Protein AF-A0A939Z145-F1 (afdb_monomer_lite)

Foldseek 3Di:
DKDWDDDPLFTKMKDKDFAQAQAKDKDKAFQVVVVHAAWWFKAWPVVRDGPDIDGGIDIDIDHHGDMIMIIIGHDDPDDPPPPDPPVPPPDDD

Secondary structure (DSSP, 8-state):
-EEEEE-SS-EEEEEEEEE-SSS-EEEEEEHHHHT--S-EEEEETTTTEEEEEESSEEEEEE-TTEEEEEEEEE--SS---------------

pLDDT: mean 83.1, std 17.87, range [37.0, 97.06]

Radius of gyration: 13.62 Å; chains: 1; bounding box: 35×28×38 Å

Structure (mmCIF, N/CA/C/O backbone):
data_AF-A0A939Z145-F1
#
_entry.id   AF-A0A939Z145-F1
#
loop_
_atom_site.group_PDB
_atom_site.id
_atom_site.type_symbol
_atom_site.label_atom_id
_atom_site.label_alt_id
_atom_site.label_comp_id
_atom_site.label_asym_id
_atom_site.label_entity_id
_atom_site.label_seq_id
_atom_site.pdbx_PDB_ins_code
_atom_site.Cartn_x
_atom_site.Cartn_y
_atom_site.Cartn_z
_atom_site.occupancy
_atom_site.B_iso_or_equiv
_atom_site.auth_seq_id
_atom_site.auth_comp_id
_atom_site.auth_asym_id
_atom_site.auth_atom_id
_atom_s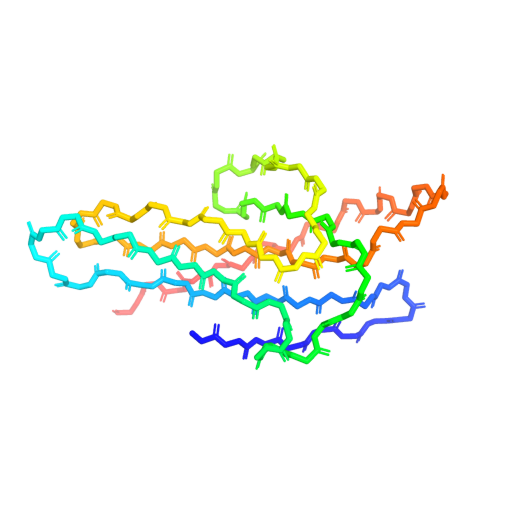ite.pdbx_PDB_model_num
ATOM 1 N N . MET A 1 1 ? -11.197 -0.923 -0.860 1.00 81.75 1 MET A N 1
ATOM 2 C CA . MET A 1 1 ? -11.470 -0.453 -2.243 1.00 81.75 1 MET A CA 1
ATOM 3 C C . MET A 1 1 ? -10.165 -0.467 -3.031 1.00 81.75 1 MET A C 1
ATOM 5 O O . MET A 1 1 ? -9.131 -0.225 -2.422 1.00 81.75 1 MET A O 1
ATOM 9 N N . LYS A 1 2 ? -10.181 -0.758 -4.340 1.00 83.44 2 LYS A N 1
ATOM 10 C CA . LYS A 1 2 ? -8.989 -0.656 -5.203 1.00 83.44 2 LYS A CA 1
ATOM 11 C C . LYS A 1 2 ? -9.289 0.160 -6.457 1.00 83.44 2 LYS A C 1
ATOM 13 O O . LYS A 1 2 ? -10.379 0.027 -7.007 1.00 83.44 2 LYS A O 1
ATOM 18 N N . LEU A 1 3 ? -8.326 0.960 -6.900 1.00 85.56 3 LEU A N 1
ATOM 19 C CA . LEU A 1 3 ? -8.399 1.767 -8.113 1.00 85.56 3 LEU A CA 1
ATOM 20 C C . LEU A 1 3 ? -7.078 1.627 -8.888 1.00 85.56 3 LEU A C 1
ATOM 22 O O . LEU A 1 3 ? -6.048 2.103 -8.407 1.00 85.56 3 LEU A O 1
ATOM 26 N N . PRO A 1 4 ? -7.066 0.956 -10.052 1.00 80.75 4 PRO A N 1
ATOM 27 C CA . PRO A 1 4 ? -5.902 0.971 -10.929 1.00 80.75 4 PRO A CA 1
ATOM 28 C C . PRO A 1 4 ? -5.780 2.343 -11.601 1.00 80.75 4 PRO A C 1
ATOM 30 O O . PRO A 1 4 ? -6.772 2.881 -12.093 1.00 80.75 4 PRO A O 1
ATOM 33 N N . VAL A 1 5 ? -4.568 2.890 -11.652 1.00 82.06 5 VAL A N 1
ATOM 34 C CA . VAL A 1 5 ? -4.261 4.144 -12.343 1.00 82.06 5 VAL A CA 1
ATOM 35 C C . VAL A 1 5 ? -3.156 3.888 -13.356 1.00 82.06 5 VAL A C 1
ATOM 37 O O . VAL A 1 5 ? -2.089 3.379 -13.020 1.00 82.06 5 VAL A O 1
ATOM 40 N N . LYS A 1 6 ? -3.432 4.245 -14.611 1.00 78.69 6 LYS A N 1
ATOM 41 C CA . LYS A 1 6 ? -2.487 4.133 -15.720 1.00 78.69 6 LYS A CA 1
ATOM 42 C C . LYS A 1 6 ? -2.316 5.490 -16.370 1.00 78.69 6 LYS A C 1
ATOM 44 O O . LYS A 1 6 ? -3.289 6.071 -16.846 1.00 78.69 6 LYS A O 1
ATOM 49 N N . THR A 1 7 ? -1.085 5.969 -16.402 1.00 73.50 7 THR A N 1
ATOM 50 C CA . THR A 1 7 ? -0.670 7.154 -17.149 1.00 73.50 7 THR A CA 1
ATOM 51 C C . THR A 1 7 ? 0.396 6.748 -18.168 1.00 73.50 7 THR A C 1
ATOM 53 O O . THR A 1 7 ? 0.878 5.617 -18.160 1.00 73.50 7 THR A O 1
ATOM 56 N N . GLU A 1 8 ? 0.787 7.652 -19.069 1.00 64.69 8 GLU A N 1
ATOM 57 C CA . GLU A 1 8 ? 1.872 7.375 -20.033 1.00 64.69 8 GLU A CA 1
ATOM 58 C C . GLU A 1 8 ? 3.227 7.103 -19.353 1.00 64.69 8 GLU A C 1
ATOM 60 O O . GLU A 1 8 ? 4.147 6.569 -19.968 1.00 64.69 8 GLU A O 1
ATOM 65 N N . TRP A 1 9 ? 3.348 7.470 -18.080 1.00 62.47 9 TRP A N 1
ATOM 66 C CA . TRP A 1 9 ? 4.594 7.548 -17.334 1.00 62.47 9 TRP A CA 1
ATOM 67 C C . TRP A 1 9 ? 4.582 6.696 -16.060 1.00 62.47 9 TRP A C 1
ATOM 69 O O . TRP A 1 9 ? 5.651 6.446 -15.507 1.00 62.47 9 TRP A O 1
ATOM 79 N N . ASP A 1 10 ? 3.423 6.185 -15.624 1.00 69.50 10 ASP A N 1
ATOM 80 C CA . ASP A 1 10 ? 3.347 5.238 -14.514 1.00 69.50 10 ASP A CA 1
ATOM 81 C C . ASP A 1 10 ? 2.129 4.290 -14.570 1.00 69.50 10 ASP A C 1
ATOM 83 O O . ASP A 1 10 ? 1.080 4.606 -15.130 1.00 69.50 10 ASP A O 1
ATOM 87 N N . ASP A 1 11 ? 2.276 3.109 -13.966 1.00 83.00 11 ASP A N 1
ATOM 88 C CA . ASP A 1 11 ? 1.206 2.119 -13.775 1.00 83.00 11 ASP A CA 1
ATOM 89 C C . ASP A 1 11 ? 1.242 1.662 -12.314 1.00 83.00 11 ASP A C 1
ATOM 91 O O . ASP A 1 11 ? 2.201 1.018 -11.872 1.00 83.00 11 ASP A O 1
ATOM 95 N N . TYR A 1 12 ? 0.217 2.041 -11.553 1.00 88.62 12 TYR A N 1
ATOM 96 C CA . TYR A 1 12 ? 0.131 1.756 -10.127 1.00 88.62 12 TYR A CA 1
ATOM 97 C C . TYR A 1 12 ? -1.307 1.515 -9.682 1.00 88.62 12 TYR A C 1
ATOM 99 O O . TYR A 1 12 ? -2.283 1.834 -10.359 1.00 88.62 12 TYR A O 1
ATOM 107 N N . MET A 1 13 ? -1.448 0.937 -8.496 1.00 91.38 13 MET A N 1
ATOM 108 C CA . MET A 1 13 ? -2.736 0.657 -7.883 1.00 91.38 13 MET A CA 1
ATOM 109 C C . MET A 1 13 ? -2.872 1.420 -6.576 1.00 91.38 13 MET A C 1
ATOM 111 O O . MET A 1 13 ? -2.016 1.323 -5.701 1.00 91.38 13 MET A O 1
ATOM 115 N N . LEU A 1 14 ? -3.977 2.142 -6.431 1.00 93.25 14 LEU A N 1
ATOM 116 C CA . LEU A 1 14 ? -4.392 2.717 -5.161 1.00 93.25 14 LEU A CA 1
ATOM 117 C C . LEU A 1 14 ? -5.286 1.724 -4.424 1.00 93.25 14 LEU A C 1
ATOM 119 O O . LEU A 1 14 ? -6.259 1.213 -4.984 1.00 93.25 14 LEU A O 1
ATOM 123 N N . VAL A 1 15 ? -4.969 1.454 -3.162 1.00 94.25 15 VAL A N 1
ATOM 124 C CA . VAL A 1 15 ? -5.736 0.555 -2.297 1.00 94.25 15 VAL A CA 1
ATOM 125 C C . VAL A 1 15 ? -6.104 1.290 -1.023 1.00 94.25 15 VAL A C 1
ATOM 127 O O . VAL A 1 15 ? -5.240 1.616 -0.215 1.00 94.25 15 VAL A O 1
ATOM 130 N N . ALA A 1 16 ? -7.399 1.529 -0.841 1.00 93.69 16 ALA A N 1
ATOM 131 C CA . ALA A 1 16 ? -7.928 2.095 0.388 1.00 93.69 16 ALA A CA 1
ATOM 132 C C . ALA A 1 16 ? -8.405 0.971 1.316 1.00 93.69 16 ALA A C 1
ATOM 134 O O . ALA A 1 16 ? -9.256 0.153 0.929 1.00 93.69 16 ALA A O 1
ATOM 135 N N . ALA A 1 17 ? -7.846 0.944 2.523 1.00 92.88 17 ALA A N 1
ATOM 136 C CA . ALA A 1 17 ? -8.209 0.045 3.607 1.00 92.88 17 ALA A CA 1
ATOM 137 C C . ALA A 1 17 ? -8.901 0.858 4.708 1.00 92.88 17 ALA A C 1
ATOM 139 O O . ALA A 1 17 ? -8.404 1.909 5.108 1.00 92.88 17 ALA A O 1
ATOM 140 N N . TYR A 1 18 ? -10.053 0.379 5.171 1.00 92.56 18 TYR A N 1
ATOM 141 C CA . TYR A 1 18 ? -10.901 1.076 6.134 1.00 92.56 18 TYR A CA 1
ATOM 142 C C . TYR A 1 18 ? -11.147 0.168 7.329 1.00 92.56 18 TYR A C 1
ATOM 144 O O . TYR A 1 18 ? -11.404 -1.023 7.152 1.00 92.56 18 TYR A O 1
ATOM 152 N N . ASN A 1 19 ? -11.101 0.750 8.517 1.00 94.50 19 ASN A N 1
ATOM 153 C CA . ASN A 1 19 ? -11.570 0.156 9.749 1.00 94.50 19 ASN A CA 1
ATOM 154 C C . ASN A 1 19 ? -12.635 1.085 10.331 1.00 94.50 19 ASN A C 1
ATOM 156 O O . ASN A 1 19 ? -12.313 2.168 10.805 1.00 94.50 19 ASN A O 1
ATOM 160 N N . MET A 1 20 ? -13.900 0.682 10.244 1.00 92.75 20 MET A N 1
ATOM 161 C CA . MET A 1 20 ? -15.024 1.427 10.826 1.00 92.75 20 MET A CA 1
ATOM 162 C C . MET A 1 20 ? -15.409 0.897 12.211 1.00 92.75 20 MET A C 1
ATOM 164 O 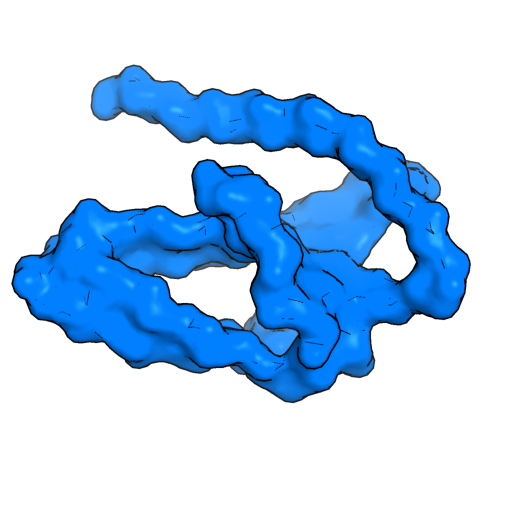O . MET A 1 20 ? -16.349 1.401 12.817 1.00 92.75 20 MET A O 1
ATOM 168 N N . ASP A 1 21 ? -14.700 -0.120 12.704 1.0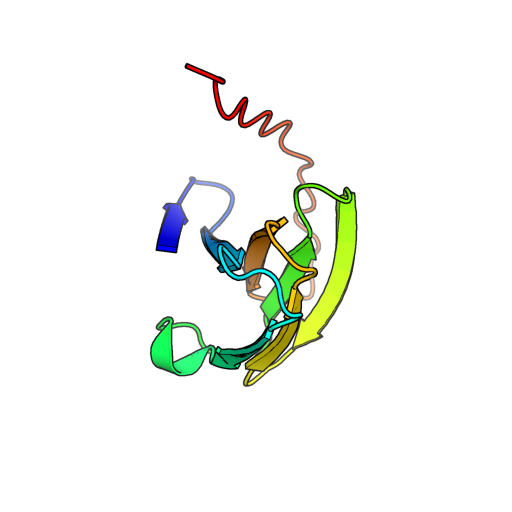0 94.31 21 ASP A N 1
ATOM 169 C CA . ASP A 1 21 ? -14.941 -0.698 14.015 1.00 94.31 21 ASP A CA 1
ATOM 170 C C . ASP A 1 21 ? -14.189 0.081 15.104 1.00 94.31 21 ASP A C 1
ATOM 172 O O . ASP A 1 21 ? -13.193 0.768 14.858 1.00 94.31 21 ASP A O 1
ATOM 176 N N . GLN A 1 22 ? -14.645 -0.080 16.348 1.00 94.88 22 GLN A N 1
ATOM 177 C CA . GLN A 1 22 ? -14.019 0.522 17.535 1.00 94.88 22 GLN A CA 1
ATOM 178 C C . GLN A 1 22 ? -12.786 -0.254 18.031 1.00 94.88 22 GLN A C 1
ATOM 180 O O . GLN A 1 22 ? -12.176 0.105 19.038 1.00 94.88 22 GLN A O 1
ATOM 185 N N . THR A 1 23 ? -12.401 -1.324 17.338 1.00 95.88 23 THR A N 1
ATOM 186 C CA . THR A 1 23 ? -11.237 -2.152 17.668 1.00 95.88 23 THR A CA 1
ATOM 187 C C . THR A 1 23 ? -10.213 -2.114 16.542 1.00 95.88 23 THR A C 1
ATOM 189 O O . THR A 1 23 ? -10.610 -2.012 15.382 1.00 95.88 23 THR A O 1
ATOM 192 N N . PRO A 1 24 ? -8.904 -2.222 16.838 1.00 95.94 24 PRO A N 1
ATOM 193 C CA . PRO A 1 24 ? -7.887 -2.329 15.801 1.00 95.94 24 PRO A CA 1
ATOM 194 C C . PRO A 1 24 ? -8.159 -3.510 14.870 1.00 95.94 24 PRO A C 1
ATOM 196 O O . PRO A 1 24 ? -8.660 -4.550 15.304 1.00 95.94 24 PRO A O 1
ATOM 199 N N . TYR A 1 25 ? -7.792 -3.347 13.604 1.00 95.69 25 TYR A N 1
ATOM 200 C CA . TYR A 1 25 ? -7.967 -4.373 12.589 1.00 95.69 25 TYR A CA 1
ATOM 201 C C . TYR A 1 25 ? -6.667 -4.595 11.821 1.00 95.69 25 TYR A C 1
ATOM 203 O O . TYR A 1 25 ? -6.133 -3.683 11.184 1.00 95.69 25 TYR A O 1
ATOM 211 N N . ASP A 1 26 ? -6.177 -5.831 11.880 1.00 95.94 26 ASP A N 1
ATOM 212 C CA . ASP A 1 26 ? -5.050 -6.293 11.084 1.00 95.94 26 ASP A CA 1
ATOM 213 C C . ASP A 1 26 ? -5.564 -7.002 9.836 1.00 95.94 26 ASP A C 1
ATOM 215 O O . ASP A 1 26 ? -6.355 -7.947 9.906 1.00 95.94 26 ASP A O 1
ATOM 219 N N . LEU A 1 27 ? -5.073 -6.571 8.678 1.00 94.56 27 LEU A N 1
ATOM 220 C CA . LEU A 1 27 ? -5.323 -7.249 7.417 1.00 94.56 27 LEU A CA 1
ATOM 221 C C . LEU A 1 27 ? -4.034 -7.438 6.625 1.00 94.56 27 LEU A C 1
ATOM 223 O O . LEU A 1 27 ? -3.013 -6.796 6.855 1.00 94.56 27 LEU A O 1
ATOM 227 N N . THR A 1 28 ? -4.102 -8.325 5.641 1.00 96.50 28 THR A N 1
ATOM 228 C CA . THR A 1 28 ? -3.017 -8.547 4.687 1.00 96.50 28 THR A CA 1
ATOM 229 C C . THR A 1 28 ? -3.496 -8.156 3.299 1.00 96.50 28 THR A C 1
ATOM 231 O O . THR A 1 28 ? -4.483 -8.702 2.800 1.00 96.50 28 THR A O 1
ATOM 234 N N . LEU A 1 29 ? -2.795 -7.217 2.662 1.00 95.56 29 LEU A N 1
ATOM 235 C CA . LEU A 1 29 ? -2.990 -6.924 1.248 1.00 95.56 29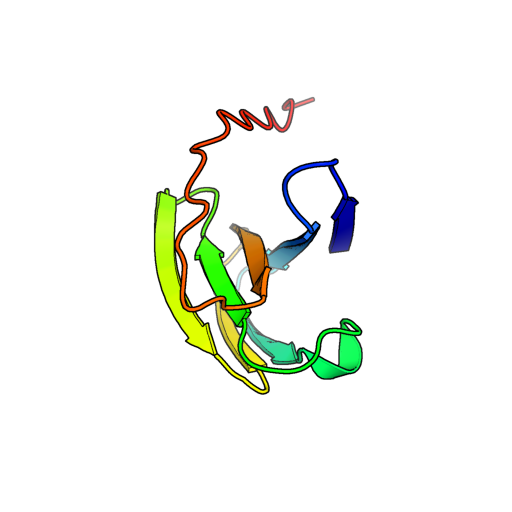 LEU A CA 1
ATOM 236 C C . LEU A 1 29 ? -2.298 -8.008 0.429 1.00 95.56 29 LEU A C 1
ATOM 238 O O . LEU A 1 29 ? -1.087 -7.979 0.248 1.00 95.56 29 LEU A O 1
ATOM 242 N N . ASP A 1 30 ? -3.078 -8.973 -0.040 1.00 95.75 30 ASP A N 1
ATOM 243 C CA . ASP A 1 30 ? -2.632 -10.046 -0.928 1.00 95.75 30 ASP A CA 1
ATOM 244 C C . ASP A 1 30 ? -2.545 -9.528 -2.370 1.00 95.75 30 ASP A C 1
ATOM 246 O O . ASP A 1 30 ? -3.554 -9.150 -2.975 1.00 95.75 30 ASP A O 1
ATOM 250 N N . PHE A 1 31 ? -1.336 -9.486 -2.924 1.00 94.88 31 PHE A N 1
ATOM 251 C CA . PHE A 1 31 ? -1.095 -8.904 -4.243 1.00 94.88 31 PHE A CA 1
ATOM 252 C C . PHE A 1 31 ? -1.682 -9.759 -5.365 1.00 94.88 31 PHE A C 1
ATOM 254 O O . PHE A 1 31 ? -2.229 -9.210 -6.324 1.00 94.88 31 PHE A O 1
ATOM 261 N N . GLY A 1 32 ? -1.699 -11.084 -5.203 1.00 93.94 32 GLY A N 1
ATOM 262 C CA . GLY A 1 32 ? -2.342 -11.996 -6.145 1.00 93.94 32 GLY A CA 1
ATOM 263 C C . GLY A 1 32 ? -3.843 -11.728 -6.266 1.00 93.94 32 GLY A C 1
ATOM 264 O O . GLY A 1 32 ? -4.361 -11.594 -7.375 1.00 93.94 32 GLY A O 1
ATOM 265 N N . LYS A 1 33 ? -4.542 -11.534 -5.139 1.00 93.25 33 LYS A N 1
ATOM 266 C CA . LYS A 1 33 ? -5.974 -11.157 -5.124 1.00 93.25 33 LYS A CA 1
ATOM 267 C C . LYS A 1 33 ? -6.234 -9.771 -5.715 1.00 93.25 33 LYS A C 1
ATOM 269 O O . LYS A 1 33 ? -7.327 -9.488 -6.218 1.00 93.25 33 LYS A O 1
ATOM 274 N N . LEU A 1 34 ? -5.243 -8.885 -5.664 1.00 91.38 34 LEU A N 1
ATOM 275 C CA . LEU A 1 34 ? -5.319 -7.570 -6.290 1.00 91.38 34 LEU A CA 1
ATOM 276 C C . LEU A 1 34 ? -5.070 -7.619 -7.805 1.00 91.38 34 LEU A C 1
ATOM 278 O O . LEU A 1 34 ? -5.530 -6.706 -8.496 1.00 91.38 34 LEU A O 1
ATOM 282 N N . GLY A 1 35 ? -4.480 -8.700 -8.324 1.00 92.75 35 GLY A N 1
ATOM 283 C CA . GLY A 1 35 ? -4.063 -8.841 -9.723 1.00 92.75 35 GLY A CA 1
ATOM 284 C C . GLY A 1 35 ? -2.667 -8.270 -9.993 1.00 92.75 35 GLY A C 1
ATOM 285 O O . GLY A 1 35 ? -2.343 -7.954 -11.134 1.00 92.75 35 GLY A O 1
ATOM 286 N N . LEU A 1 36 ? -1.865 -8.099 -8.941 1.00 91.94 36 LEU A N 1
ATOM 287 C CA . LEU A 1 36 ? -0.483 -7.636 -8.991 1.00 91.94 36 LEU A CA 1
ATOM 288 C C . LEU A 1 36 ? 0.472 -8.832 -8.998 1.00 91.94 36 LEU A C 1
ATOM 290 O O . LEU A 1 36 ? 0.194 -9.872 -8.400 1.00 91.94 36 LEU A O 1
ATOM 294 N N . CYS A 1 37 ? 1.611 -8.681 -9.670 1.00 90.12 37 CYS A N 1
ATOM 295 C CA . CYS A 1 37 ? 2.636 -9.714 -9.742 1.00 90.12 37 CYS A CA 1
ATOM 296 C C . CYS A 1 37 ? 4.050 -9.128 -9.671 1.00 90.12 37 CYS A C 1
ATOM 298 O O . CYS A 1 37 ? 4.323 -8.039 -10.184 1.00 90.12 37 CYS A O 1
ATOM 300 N N . GLY A 1 38 ? 4.956 -9.892 -9.057 1.00 90.62 38 GLY A N 1
ATOM 301 C CA . GLY A 1 38 ? 6.329 -9.466 -8.799 1.00 90.62 38 GLY A CA 1
ATOM 302 C C . GLY A 1 38 ? 6.425 -8.423 -7.688 1.00 90.62 38 GLY A C 1
ATOM 303 O O . GLY A 1 38 ? 5.441 -8.104 -7.025 1.00 90.62 38 GLY A O 1
ATOM 304 N N . ASP A 1 39 ? 7.625 -7.889 -7.510 1.00 94.31 39 ASP A N 1
ATOM 305 C CA . ASP A 1 39 ? 7.932 -6.950 -6.438 1.00 94.31 39 ASP A CA 1
ATOM 306 C C . ASP A 1 39 ? 7.163 -5.633 -6.611 1.00 94.31 39 ASP A C 1
ATOM 308 O O . ASP A 1 39 ? 7.177 -5.016 -7.679 1.00 94.31 39 ASP A O 1
ATOM 312 N N . GLN A 1 40 ? 6.480 -5.211 -5.552 1.00 93.94 40 GLN A N 1
ATOM 313 C CA . GLN A 1 40 ? 5.716 -3.975 -5.452 1.00 93.94 40 GLN A CA 1
ATOM 314 C C . GLN A 1 40 ? 6.368 -3.055 -4.425 1.00 93.94 40 GLN A C 1
ATOM 316 O O . GLN A 1 40 ? 6.589 -3.436 -3.277 1.00 93.94 40 GLN A O 1
ATOM 321 N N . VAL A 1 41 ? 6.622 -1.820 -4.830 1.00 94.00 41 VAL A N 1
ATOM 322 C CA . VAL A 1 41 ? 6.879 -0.695 -3.939 1.00 94.00 41 VAL A CA 1
ATOM 323 C C . VAL A 1 41 ? 5.563 -0.291 -3.285 1.00 94.00 41 VAL A C 1
ATOM 325 O O . VAL A 1 41 ? 4.583 -0.021 -3.980 1.00 94.00 41 VAL A O 1
ATOM 328 N N . VAL A 1 42 ? 5.557 -0.235 -1.955 1.00 94.88 42 VAL A N 1
ATOM 329 C CA . VAL A 1 42 ? 4.406 0.175 -1.149 1.00 94.88 42 VAL A CA 1
ATOM 330 C C . VAL A 1 42 ? 4.685 1.538 -0.528 1.00 94.88 42 VAL A C 1
ATOM 332 O O . VAL A 1 42 ? 5.683 1.727 0.172 1.00 94.88 42 VAL A O 1
ATOM 335 N N . TYR A 1 43 ? 3.773 2.477 -0.749 1.00 93.81 43 TYR A N 1
ATOM 336 C CA . TYR A 1 43 ? 3.819 3.815 -0.169 1.00 93.81 43 TYR A CA 1
ATOM 337 C C . TYR A 1 43 ? 2.503 4.119 0.549 1.00 93.81 43 TYR A C 1
ATOM 339 O O . TYR A 1 43 ? 1.435 3.932 -0.037 1.00 93.81 43 TYR A O 1
ATOM 347 N N . ASP A 1 44 ? 2.572 4.552 1.807 1.00 92.12 44 ASP A N 1
ATOM 348 C CA . ASP A 1 44 ? 1.420 5.075 2.545 1.00 92.12 44 ASP A CA 1
ATOM 349 C C . ASP A 1 44 ? 1.210 6.531 2.137 1.00 92.12 44 ASP A C 1
ATOM 351 O O . ASP A 1 44 ? 2.017 7.406 2.440 1.00 92.12 44 ASP A O 1
ATOM 355 N N . PHE A 1 45 ? 0.129 6.763 1.402 1.00 85.38 45 PHE A N 1
ATOM 356 C CA . PHE A 1 45 ? -0.145 8.035 0.764 1.00 85.38 45 PHE A CA 1
ATOM 357 C C . PHE A 1 45 ? -0.454 9.142 1.776 1.00 85.38 45 PHE A C 1
ATOM 359 O O . PHE A 1 45 ? 0.003 10.263 1.600 1.00 85.38 45 PHE A O 1
ATOM 366 N N . TRP A 1 46 ? -1.210 8.837 2.835 1.00 85.12 46 TRP A N 1
ATOM 367 C CA . TRP A 1 46 ? -1.626 9.851 3.812 1.00 85.12 46 TRP A CA 1
ATOM 368 C C . TRP A 1 46 ? -0.511 10.208 4.789 1.00 85.12 46 TRP A C 1
ATOM 370 O O . TRP A 1 46 ? -0.422 11.353 5.214 1.00 85.12 46 TRP A O 1
ATOM 380 N N . ASN A 1 47 ? 0.326 9.232 5.149 1.00 85.06 47 ASN A N 1
ATOM 381 C CA . ASN A 1 47 ? 1.468 9.456 6.041 1.00 85.06 47 ASN A CA 1
ATOM 382 C C . ASN A 1 47 ? 2.741 9.875 5.292 1.00 85.06 47 ASN A C 1
ATOM 384 O O . ASN A 1 47 ? 3.783 10.044 5.919 1.00 85.06 47 ASN A O 1
ATOM 388 N N . GLU A 1 48 ? 2.667 9.989 3.964 1.00 88.12 48 GLU A N 1
ATOM 389 C CA . GLU A 1 48 ? 3.802 10.259 3.079 1.00 88.12 48 GLU A CA 1
ATOM 390 C C . GLU A 1 48 ? 5.005 9.319 3.326 1.00 88.12 48 GLU A C 1
ATOM 392 O O . GLU A 1 48 ? 6.173 9.692 3.187 1.00 88.12 48 GLU A O 1
ATOM 397 N N . GLU A 1 49 ? 4.726 8.060 3.680 1.00 90.62 49 GLU A N 1
ATOM 398 C CA . GLU A 1 49 ? 5.719 7.119 4.202 1.00 90.62 49 GLU A CA 1
ATOM 399 C C . GLU A 1 49 ? 6.029 5.998 3.200 1.00 90.62 49 GLU A C 1
ATOM 401 O O . GLU A 1 49 ? 5.154 5.235 2.776 1.00 90.62 49 GLU A O 1
ATOM 406 N N . TYR A 1 50 ? 7.312 5.821 2.873 1.00 90.44 50 TYR A N 1
ATOM 407 C CA . TYR A 1 50 ? 7.779 4.642 2.147 1.00 90.44 50 TYR A CA 1
ATOM 408 C C . TYR A 1 50 ? 7.787 3.415 3.064 1.00 90.44 50 TYR A C 1
ATOM 410 O O . TYR A 1 50 ? 8.523 3.364 4.048 1.00 90.44 50 TYR A O 1
ATOM 418 N N . ARG A 1 51 ? 6.993 2.397 2.718 1.00 95.06 51 ARG A N 1
ATOM 419 C CA . ARG A 1 51 ? 6.823 1.191 3.542 1.00 95.06 51 ARG A CA 1
ATOM 420 C C . ARG A 1 51 ? 7.782 0.063 3.165 1.00 95.06 51 ARG A C 1
ATOM 422 O O . ARG A 1 51 ? 7.993 -0.832 3.978 1.00 95.06 51 ARG A O 1
ATOM 429 N N . GLY A 1 52 ? 8.340 0.083 1.953 1.00 93.00 52 GLY A N 1
ATOM 430 C CA . GLY A 1 52 ? 9.267 -0.944 1.466 1.00 93.00 52 GLY A CA 1
ATOM 431 C C . GLY A 1 52 ? 8.863 -1.583 0.138 1.00 93.00 52 GLY A C 1
ATOM 432 O O . GLY A 1 52 ? 7.899 -1.170 -0.511 1.00 93.00 52 GLY A O 1
ATOM 433 N N . VAL A 1 53 ? 9.612 -2.623 -0.241 1.00 95.06 53 VAL A N 1
ATOM 434 C CA . VAL A 1 53 ? 9.317 -3.498 -1.384 1.00 95.06 53 VAL A CA 1
ATOM 435 C C . VAL A 1 53 ? 8.813 -4.842 -0.869 1.00 95.06 53 VAL A C 1
ATOM 437 O O . VAL A 1 53 ? 9.440 -5.451 -0.004 1.00 95.06 53 VAL A O 1
ATOM 440 N N . PHE A 1 54 ? 7.695 -5.310 -1.414 1.00 96.44 54 PHE A N 1
ATOM 441 C CA . PHE A 1 54 ? 7.038 -6.557 -1.030 1.00 96.44 54 PHE A CA 1
ATOM 442 C C . PHE A 1 54 ? 6.685 -7.360 -2.281 1.00 96.44 54 PHE A C 1
ATOM 444 O O . PHE A 1 54 ? 6.350 -6.773 -3.304 1.00 96.44 54 PHE A O 1
ATOM 451 N N . ARG A 1 55 ? 6.732 -8.693 -2.223 1.00 94.81 55 ARG A N 1
ATOM 452 C CA . ARG A 1 55 ? 6.489 -9.538 -3.407 1.00 94.81 55 ARG A CA 1
ATOM 453 C C . ARG A 1 55 ? 5.093 -10.145 -3.467 1.00 94.81 55 ARG A C 1
ATOM 455 O O . ARG A 1 55 ? 4.447 -10.087 -4.506 1.00 94.81 55 ARG A O 1
ATOM 462 N N . ASP A 1 56 ? 4.644 -10.728 -2.362 1.00 95.00 56 ASP A N 1
ATOM 463 C CA . ASP A 1 56 ? 3.405 -11.516 -2.339 1.00 95.00 56 ASP A CA 1
ATOM 464 C C . ASP A 1 56 ? 2.286 -10.802 -1.580 1.00 95.00 56 ASP A C 1
ATOM 466 O O . ASP A 1 56 ? 1.111 -10.874 -1.949 1.00 95.00 56 ASP A O 1
ATOM 470 N N . SER A 1 57 ? 2.643 -10.101 -0.504 1.00 96.56 57 SER A N 1
ATOM 471 C CA . SER A 1 57 ? 1.682 -9.372 0.307 1.00 96.56 57 SER A CA 1
ATOM 472 C C . SER A 1 57 ? 2.324 -8.299 1.176 1.00 96.56 57 SER A C 1
ATOM 474 O O . SER A 1 57 ? 3.537 -8.293 1.390 1.00 96.56 57 SER A O 1
ATOM 476 N N . PHE A 1 58 ? 1.481 -7.413 1.705 1.00 96.88 58 PHE A N 1
ATOM 477 C CA . PHE A 1 58 ? 1.862 -6.369 2.648 1.00 96.88 58 PHE A CA 1
ATOM 478 C C . PHE A 1 58 ? 0.923 -6.368 3.869 1.00 96.88 58 PHE A C 1
ATOM 480 O O . PHE A 1 58 ? -0.296 -6.250 3.688 1.00 96.88 58 PHE A O 1
ATOM 487 N N . PRO A 1 59 ? 1.444 -6.507 5.105 1.00 97.06 59 PRO A N 1
ATOM 488 C CA . PRO A 1 59 ? 0.628 -6.428 6.311 1.00 97.06 59 PRO A CA 1
ATOM 489 C C . PRO A 1 59 ? 0.233 -4.978 6.609 1.00 97.06 59 PRO A C 1
ATOM 491 O O . PRO A 1 59 ? 1.059 -4.064 6.566 1.00 97.06 59 PRO A O 1
ATOM 494 N N . VAL A 1 60 ? -1.034 -4.773 6.959 1.00 95.75 60 VAL A N 1
ATOM 495 C CA . VAL A 1 60 ? -1.600 -3.467 7.295 1.00 95.75 60 VAL A CA 1
ATOM 496 C C . VAL A 1 60 ? -2.255 -3.546 8.663 1.00 95.75 60 VAL A C 1
ATOM 498 O O . VAL A 1 60 ? -3.193 -4.312 8.864 1.00 95.75 60 VAL A O 1
ATOM 501 N N . HIS A 1 61 ? -1.796 -2.678 9.558 1.00 95.81 61 HIS A N 1
ATOM 502 C CA . HIS A 1 61 ? -2.464 -2.384 10.819 1.00 95.81 61 HIS A CA 1
ATOM 503 C C . HIS A 1 61 ? -3.312 -1.117 10.673 1.00 95.81 61 HIS A C 1
ATOM 505 O O . HIS A 1 61 ? -2.788 -0.068 10.259 1.00 95.81 61 HIS A O 1
ATOM 511 N N . LEU A 1 62 ? -4.595 -1.206 11.022 1.00 95.12 62 LEU A N 1
ATOM 512 C CA . LEU A 1 62 ? -5.524 -0.081 11.094 1.00 95.12 62 LEU A CA 1
ATOM 513 C C . LEU A 1 62 ? -5.962 0.144 12.540 1.00 95.12 62 LEU A C 1
ATOM 515 O O . LEU A 1 62 ? -6.496 -0.756 13.190 1.00 95.12 62 LEU A O 1
ATOM 519 N N . SER A 1 63 ? -5.803 1.377 13.015 1.00 95.25 63 SER A N 1
ATOM 520 C CA . SER A 1 63 ? -6.404 1.825 14.273 1.00 95.25 63 SER A CA 1
ATOM 521 C C . SER A 1 63 ? -7.939 1.774 14.192 1.00 95.25 63 SER A C 1
ATOM 523 O O . SER A 1 63 ? -8.479 1.748 13.078 1.00 95.25 63 SER A O 1
ATOM 525 N N . PRO A 1 64 ? -8.656 1.774 15.330 1.00 96.44 64 PRO A N 1
ATOM 526 C CA . PRO A 1 64 ? -10.103 1.984 15.349 1.00 96.44 64 PRO A CA 1
ATOM 527 C C . PRO A 1 64 ? -10.518 3.209 14.533 1.00 96.44 64 PRO A C 1
ATOM 529 O O . PRO A 1 64 ? -9.790 4.203 14.529 1.00 96.44 64 PRO A O 1
ATOM 532 N N . GLU A 1 65 ? -11.665 3.125 13.860 1.00 95.06 65 GLU A N 1
ATOM 533 C CA . GLU A 1 65 ? -12.293 4.246 13.138 1.00 95.06 65 GLU A CA 1
ATOM 534 C C . GLU A 1 65 ? -11.334 5.000 12.187 1.00 95.06 65 GLU A C 1
ATOM 536 O O . GLU A 1 65 ? -11.368 6.225 12.065 1.00 95.06 65 GLU A O 1
ATOM 541 N N . SER A 1 66 ? -10.440 4.271 11.510 1.00 93.25 66 SER A N 1
ATOM 542 C CA . SER A 1 66 ? -9.383 4.845 10.672 1.00 93.25 66 SER A CA 1
ATOM 543 C C . SER A 1 66 ? -9.397 4.316 9.241 1.00 93.25 66 SER A C 1
ATOM 545 O O . SER A 1 66 ? -9.986 3.281 8.923 1.00 93.25 66 SER A O 1
ATOM 547 N N . CYS A 1 67 ? -8.707 5.020 8.346 1.00 93.25 67 CYS A N 1
ATOM 548 C CA . CYS A 1 67 ? -8.440 4.530 7.002 1.00 93.25 67 CYS A CA 1
ATOM 549 C C . CYS A 1 67 ? -6.993 4.805 6.593 1.00 93.25 67 CYS A C 1
ATOM 551 O O . CYS A 1 67 ? -6.359 5.737 7.085 1.00 93.25 67 CYS A O 1
ATOM 553 N N . LYS A 1 68 ? -6.473 3.974 5.690 1.00 94.06 68 LYS A N 1
ATOM 554 C CA . LYS A 1 68 ? -5.178 4.164 5.031 1.00 94.06 68 LYS A CA 1
ATOM 555 C C . LYS A 1 68 ? -5.340 4.010 3.528 1.00 94.06 68 LYS A C 1
ATOM 557 O O . LYS A 1 68 ? -6.175 3.234 3.059 1.00 94.06 68 LYS A O 1
ATOM 562 N N . LEU A 1 69 ? -4.516 4.730 2.778 1.00 94.69 69 LEU A N 1
ATOM 563 C CA . LEU A 1 69 ? -4.452 4.661 1.323 1.00 94.69 69 LEU A CA 1
ATOM 564 C C . LEU A 1 69 ? -3.032 4.292 0.937 1.00 94.69 69 LEU A C 1
ATOM 566 O O . LEU A 1 69 ? -2.095 5.019 1.246 1.00 94.69 69 LEU A O 1
ATOM 570 N N . PHE A 1 70 ? -2.886 3.168 0.250 1.00 94.69 70 PHE A N 1
ATOM 571 C CA . PHE A 1 70 ? -1.599 2.698 -0.229 1.00 94.69 70 PHE A CA 1
ATOM 572 C C . PHE A 1 70 ? -1.502 2.859 -1.735 1.00 94.69 70 PHE A C 1
ATOM 574 O O . PHE A 1 70 ? -2.442 2.524 -2.457 1.00 94.69 70 PHE A O 1
ATOM 581 N N . ARG A 1 71 ? -0.344 3.312 -2.206 1.00 93.38 71 ARG A N 1
ATOM 582 C CA . ARG A 1 71 ? 0.069 3.207 -3.604 1.00 93.38 71 ARG A CA 1
ATOM 583 C C . ARG A 1 71 ? 0.976 1.990 -3.752 1.00 93.38 71 ARG A C 1
ATOM 585 O O . ARG A 1 71 ? 1.986 1.883 -3.060 1.00 93.38 71 ARG A O 1
ATOM 592 N N . LEU A 1 72 ? 0.591 1.087 -4.646 1.00 93.69 72 LEU A N 1
ATOM 593 C CA . LEU A 1 72 ? 1.334 -0.110 -5.026 1.00 93.69 72 LEU A CA 1
ATOM 594 C C . LEU A 1 72 ? 1.843 0.078 -6.453 1.00 93.69 72 LEU A C 1
ATOM 596 O O . LEU A 1 72 ? 1.042 0.137 -7.387 1.00 93.69 72 LEU A O 1
ATOM 600 N N . THR A 1 73 ? 3.156 0.172 -6.621 1.00 91.94 73 THR A N 1
ATOM 601 C CA . THR A 1 73 ? 3.797 0.343 -7.931 1.00 91.94 73 THR A CA 1
ATOM 602 C C . THR A 1 73 ? 4.782 -0.791 -8.150 1.00 91.94 73 THR A C 1
ATOM 604 O O . THR A 1 73 ? 5.541 -1.130 -7.247 1.00 91.94 73 THR A O 1
ATOM 607 N N . ARG A 1 74 ? 4.831 -1.367 -9.353 1.00 90.88 74 ARG A N 1
ATOM 608 C CA . ARG A 1 74 ? 5.817 -2.411 -9.658 1.00 90.88 74 ARG A CA 1
ATOM 609 C C . ARG A 1 74 ? 7.240 -1.871 -9.478 1.00 90.88 74 ARG A C 1
ATOM 611 O O . ARG A 1 74 ? 7.585 -0.845 -10.062 1.00 90.88 74 ARG A O 1
ATOM 618 N N . TYR A 1 75 ? 8.072 -2.586 -8.725 1.00 87.69 75 TYR A N 1
ATOM 619 C CA . TYR A 1 75 ? 9.485 -2.264 -8.554 1.00 87.69 75 TYR A CA 1
ATOM 620 C C . TYR A 1 75 ? 10.219 -2.313 -9.902 1.00 87.69 75 TYR A C 1
ATOM 622 O O . TYR A 1 75 ? 10.023 -3.228 -10.709 1.00 87.69 75 TYR A O 1
ATOM 630 N N . ARG A 1 76 ? 11.055 -1.303 -10.154 1.00 81.31 76 ARG A N 1
ATOM 631 C CA . ARG A 1 76 ? 11.904 -1.170 -11.344 1.00 81.31 76 ARG A CA 1
ATOM 632 C C . ARG A 1 76 ? 13.278 -0.680 -10.884 1.00 81.31 76 ARG A C 1
ATOM 634 O O . ARG A 1 76 ? 13.346 0.221 -10.055 1.00 81.31 76 ARG A O 1
ATOM 641 N N . GLU A 1 77 ? 14.355 -1.237 -11.440 1.00 68.12 77 GLU A N 1
ATOM 642 C CA . GLU A 1 77 ? 15.741 -0.866 -11.083 1.00 68.12 77 GLU A CA 1
ATOM 643 C C . GLU A 1 77 ? 16.090 0.595 -11.421 1.00 68.12 77 GLU A C 1
ATOM 645 O O . GLU A 1 77 ? 17.006 1.169 -10.835 1.00 68.12 77 GLU A O 1
ATOM 650 N N . HIS A 1 78 ? 15.341 1.227 -12.330 1.00 60.41 78 HIS A N 1
ATOM 651 C CA . HIS A 1 78 ? 15.498 2.640 -12.666 1.00 60.41 78 HIS A CA 1
ATOM 652 C C . HIS A 1 78 ? 14.355 3.462 -12.048 1.00 60.41 7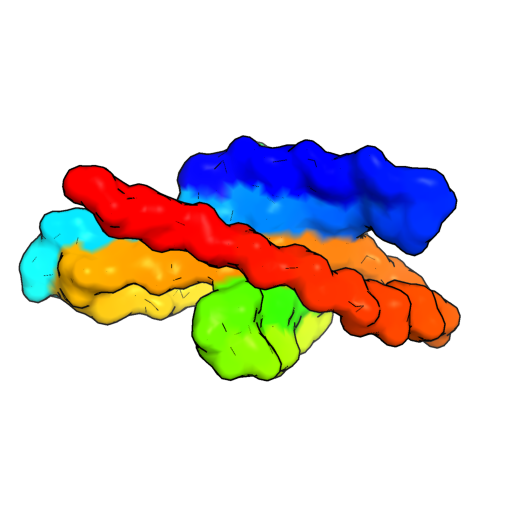8 HIS A C 1
ATOM 654 O O . HIS A 1 78 ? 13.190 3.232 -12.399 1.00 60.41 78 HIS A O 1
ATOM 660 N N . PRO A 1 79 ? 14.651 4.410 -11.137 1.00 53.09 79 PRO A N 1
ATOM 661 C CA . PRO A 1 79 ? 13.624 5.163 -10.438 1.00 53.09 79 PRO A CA 1
ATOM 662 C C . PRO A 1 79 ? 13.007 6.205 -11.371 1.00 53.09 79 PRO A C 1
ATOM 664 O O . PRO A 1 79 ? 13.611 7.231 -11.668 1.00 53.09 79 PRO A O 1
ATOM 667 N N . TRP A 1 80 ? 11.761 5.981 -11.772 1.00 55.78 80 TRP A N 1
ATOM 668 C CA . TRP A 1 80 ? 10.884 7.052 -12.243 1.00 55.78 80 TRP A CA 1
ATOM 669 C C . TRP A 1 80 ? 10.119 7.596 -11.039 1.00 55.78 80 TRP A C 1
ATOM 671 O O . TRP A 1 80 ? 8.901 7.473 -10.949 1.00 55.78 80 TRP A O 1
ATOM 681 N N . LEU A 1 81 ? 10.840 8.153 -10.060 1.00 53.22 81 LEU A N 1
ATOM 682 C CA . LEU A 1 81 ? 10.201 8.892 -8.975 1.00 53.22 81 LEU A CA 1
ATOM 683 C C . LEU A 1 81 ? 9.829 10.280 -9.506 1.00 53.22 81 LEU A C 1
ATOM 685 O O . LEU A 1 81 ? 10.437 11.283 -9.147 1.00 53.22 81 LEU A O 1
ATOM 689 N N . ILE A 1 82 ? 8.852 10.347 -10.410 1.00 48.72 82 ILE A N 1
ATOM 690 C CA . ILE A 1 82 ? 8.192 11.619 -10.679 1.00 48.72 82 ILE A CA 1
ATOM 691 C C . ILE A 1 82 ? 7.183 11.779 -9.550 1.00 48.72 82 ILE A C 1
ATOM 693 O O . ILE A 1 82 ? 6.104 11.180 -9.565 1.00 48.72 82 ILE A O 1
ATOM 697 N N . GLY A 1 83 ? 7.603 12.528 -8.526 1.00 45.91 83 GLY A N 1
ATOM 698 C CA . GLY A 1 83 ? 6.727 13.075 -7.501 1.00 45.91 83 GLY A CA 1
ATOM 699 C C . GLY A 1 83 ? 5.575 13.765 -8.209 1.00 45.91 83 GLY A C 1
ATOM 700 O O . GLY A 1 83 ? 5.718 14.853 -8.753 1.00 45.91 83 GLY A O 1
ATOM 701 N N . THR A 1 84 ? 4.462 13.057 -8.315 1.00 44.41 84 THR A N 1
ATOM 702 C CA . THR A 1 84 ? 3.230 13.648 -8.795 1.00 44.41 84 THR A CA 1
ATOM 703 C C . THR A 1 84 ? 2.555 14.121 -7.537 1.00 44.41 84 THR A C 1
ATOM 705 O O . THR A 1 84 ? 2.182 13.284 -6.713 1.00 44.41 84 THR A O 1
ATOM 708 N N . ASP A 1 85 ? 2.446 15.436 -7.383 1.00 45.66 85 ASP A N 1
ATOM 709 C CA . ASP A 1 85 ? 1.458 16.077 -6.523 1.00 45.66 85 ASP A CA 1
ATOM 710 C C . ASP A 1 85 ? 0.077 15.519 -6.883 1.00 45.66 85 ASP A C 1
ATOM 712 O O . ASP A 1 85 ? -0.675 16.078 -7.678 1.00 45.66 85 ASP A O 1
ATOM 716 N N . MET A 1 86 ? -0.255 14.347 -6.356 1.00 51.94 86 MET A N 1
ATOM 717 C CA . MET A 1 86 ? -1.575 13.765 -6.477 1.00 51.94 86 MET A CA 1
ATOM 718 C C . MET A 1 86 ? -2.337 14.152 -5.226 1.00 51.94 86 MET A C 1
ATOM 720 O O . MET A 1 86 ? -2.660 13.307 -4.407 1.00 51.94 86 MET A O 1
ATOM 724 N N . HIS A 1 87 ? -2.582 15.447 -5.040 1.00 51.38 87 HIS A N 1
ATOM 725 C CA . HIS A 1 87 ? -3.359 15.946 -3.913 1.00 51.38 87 HIS A CA 1
ATOM 726 C C . HIS A 1 87 ? -4.815 15.471 -4.075 1.00 51.38 87 HIS A C 1
ATOM 728 O O . HIS A 1 87 ? -5.671 16.167 -4.619 1.00 51.38 87 HIS A O 1
ATOM 734 N N . ILE A 1 88 ? -5.094 14.228 -3.673 1.00 46.66 88 ILE A N 1
ATOM 735 C CA . ILE A 1 88 ? -6.446 13.690 -3.578 1.00 46.66 88 ILE A CA 1
ATOM 736 C C . ILE A 1 88 ? -7.039 14.322 -2.323 1.00 46.66 88 ILE A C 1
ATOM 738 O O . ILE A 1 88 ? -6.961 13.759 -1.234 1.00 46.66 88 ILE A O 1
ATOM 742 N N . GLN A 1 89 ? -7.625 15.513 -2.459 1.00 42.22 89 GLN A N 1
ATOM 743 C CA . GLN A 1 89 ? -8.587 15.980 -1.469 1.00 42.22 89 GLN A CA 1
ATOM 744 C C . GLN A 1 89 ? -9.746 14.981 -1.473 1.00 42.22 89 GLN A C 1
ATOM 746 O O . GLN A 1 89 ? -10.610 15.013 -2.349 1.00 42.22 89 GLN A O 1
ATOM 751 N N . ALA A 1 90 ? -9.773 14.082 -0.489 1.00 42.81 90 ALA A N 1
ATOM 752 C CA . ALA A 1 90 ? -11.022 13.464 -0.086 1.00 42.81 90 ALA A CA 1
ATOM 753 C C . ALA A 1 90 ? -11.873 14.595 0.50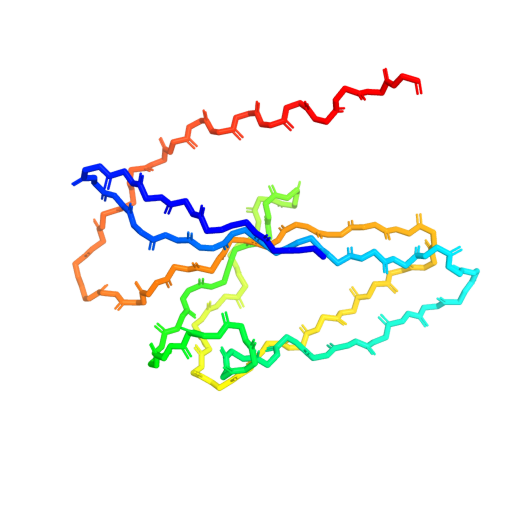4 1.00 42.81 90 ALA A C 1
ATOM 755 O O . ALA A 1 90 ? -11.656 15.026 1.634 1.00 42.81 90 ALA A O 1
ATOM 756 N N . GLY A 1 91 ? -12.752 15.162 -0.322 1.00 37.00 91 GLY A N 1
ATOM 757 C CA . GLY A 1 91 ? -13.684 16.194 0.103 1.00 37.00 91 GLY A CA 1
ATOM 758 C C . GLY A 1 91 ? -14.569 15.648 1.215 1.00 37.00 91 GLY A C 1
ATOM 759 O O . GLY A 1 91 ? -15.338 14.715 0.992 1.00 37.00 91 GLY A O 1
ATOM 760 N N . SER A 1 92 ? -14.439 16.227 2.403 1.00 40.78 92 SER A N 1
ATOM 761 C CA . SER A 1 92 ? -15.413 16.094 3.478 1.00 40.78 92 SER A CA 1
ATOM 762 C C . SER A 1 92 ? -16.732 16.698 2.994 1.00 40.78 92 SER A C 1
ATOM 764 O O . SER A 1 92 ? -16.779 17.885 2.667 1.00 40.78 92 SER A O 1
ATOM 766 N N . GLY A 1 93 ? -17.773 15.875 2.908 1.00 37.12 93 GLY A N 1
ATOM 767 C CA . GLY A 1 93 ? -19.165 16.291 2.742 1.00 37.12 93 GLY A CA 1
ATOM 768 C C . GLY A 1 93 ? -19.969 15.872 3.956 1.00 37.12 93 GLY A C 1
ATOM 769 O O . GLY A 1 93 ? -19.621 14.815 4.529 1.00 37.12 93 GLY A O 1
#

Sequence (93 aa):
MKLPVKTEWDDYMLVAAYNMDQTPYDLTLDFGKLGLCGDQVVYDFWNEEYRGVFRDSFPVHLSPESCKLFRLTRYREHPWLIGTDMHIQAGSG